Protein AF-A0A455T6A4-F1 (afdb_monomer_lite)

Secondary structure (DSSP, 8-state):
-HHHHHHHHHHHHHHHHHHHHHHHHHHHHHHHHHT-PPPPP--EEEEETT-TTSS-EEEEEEEETT--TT-TTS--EEEEETTTTEEEEEEEEEEEEETTTTEEEEEEEEEETTTEEEEEEEEEEETT-EEEEEEE-TTS-EEEESS-SEEEEEEETTTTEEEEEEEPGGG--EEEPPSS--

Structure (mmCIF, N/CA/C/O backbone):
data_AF-A0A455T6A4-F1
#
_entry.id   AF-A0A455T6A4-F1
#
loop_
_atom_site.group_PDB
_atom_site.id
_atom_site.type_symbol
_atom_site.label_atom_id
_atom_site.label_alt_id
_atom_site.label_comp_id
_atom_site.label_asym_id
_atom_site.label_entity_id
_atom_site.label_seq_id
_atom_site.pdbx_PDB_ins_code
_atom_site.Cartn_x
_atom_site.Cartn_y
_atom_site.Cartn_z
_atom_site.occupancy
_atom_site.B_iso_or_equiv
_atom_site.auth_seq_id
_atom_site.auth_comp_id
_atom_site.auth_asym_id
_atom_site.auth_atom_id
_atom_site.pdbx_PDB_model_num
ATOM 1 N N . MET A 1 1 ? -31.412 38.535 70.087 1.00 57.44 1 MET A N 1
ATOM 2 C CA . MET A 1 1 ? -32.073 37.552 69.188 1.00 57.44 1 MET A CA 1
ATOM 3 C C . MET A 1 1 ? -31.851 37.819 67.693 1.00 57.44 1 MET A C 1
ATOM 5 O O . MET A 1 1 ? -31.627 36.850 66.983 1.00 57.44 1 MET A O 1
ATOM 9 N N . LYS A 1 2 ? -31.817 39.074 67.201 1.00 57.81 2 LYS A N 1
ATOM 10 C CA . LYS A 1 2 ? -31.568 39.387 65.770 1.00 57.81 2 LYS A CA 1
ATOM 11 C C . LYS A 1 2 ? -30.263 38.794 65.204 1.00 57.81 2 LYS A C 1
ATOM 13 O O . LYS A 1 2 ? -30.294 38.171 64.155 1.00 57.81 2 LYS A O 1
ATOM 18 N N . GLN A 1 3 ? -29.141 38.893 65.917 1.00 58.84 3 GLN A N 1
ATOM 19 C CA . GLN A 1 3 ? -27.817 38.475 65.418 1.00 58.84 3 GLN A CA 1
ATOM 20 C C . GLN A 1 3 ? -27.704 36.978 65.053 1.00 58.84 3 GLN A C 1
ATOM 22 O O . GLN A 1 3 ? -27.037 36.635 64.084 1.00 58.84 3 GLN A O 1
ATOM 27 N N . ARG A 1 4 ? -28.398 36.087 65.781 1.00 62.62 4 ARG A N 1
ATOM 28 C CA . ARG A 1 4 ? -28.410 34.637 65.496 1.00 62.62 4 ARG A CA 1
ATOM 29 C C . ARG A 1 4 ? -29.221 34.288 64.243 1.00 62.62 4 ARG A C 1
ATOM 31 O O . ARG A 1 4 ? -28.875 33.343 63.546 1.00 62.62 4 ARG A O 1
ATOM 38 N N . LEU A 1 5 ? -30.257 35.075 63.943 1.00 65.88 5 LEU A N 1
ATOM 39 C CA . LEU A 1 5 ? -31.076 34.905 62.740 1.00 65.88 5 LEU A CA 1
ATOM 40 C C . LEU A 1 5 ? -30.300 35.306 61.475 1.00 65.88 5 LEU A C 1
ATOM 42 O O . LEU A 1 5 ? -30.357 34.612 60.468 1.00 65.88 5 LEU A O 1
ATOM 46 N N . TRP A 1 6 ? -29.526 36.394 61.558 1.00 69.38 6 TRP A N 1
ATOM 47 C CA . TRP A 1 6 ? -28.662 36.860 60.469 1.00 69.38 6 TRP A CA 1
ATOM 48 C C . TRP A 1 6 ? -27.519 35.886 60.176 1.00 69.38 6 TRP A C 1
ATOM 50 O O . TRP A 1 6 ? -27.218 35.638 59.012 1.00 69.38 6 TRP A O 1
ATOM 60 N N . LEU A 1 7 ? -26.927 35.286 61.215 1.00 73.12 7 LEU A N 1
ATOM 61 C CA . LEU A 1 7 ? -25.880 34.277 61.043 1.00 73.12 7 LEU A CA 1
ATOM 62 C C . LEU A 1 7 ? -26.409 33.013 60.344 1.00 73.12 7 LEU A C 1
ATOM 64 O O . LEU A 1 7 ? -25.738 32.493 59.461 1.00 73.12 7 LEU A O 1
ATOM 68 N N . GLY A 1 8 ? -27.616 32.555 60.701 1.00 71.88 8 GLY A N 1
ATOM 69 C CA . GLY A 1 8 ? -28.266 31.403 60.061 1.00 71.88 8 GLY A CA 1
ATOM 70 C C . GLY A 1 8 ? -28.676 31.657 58.606 1.00 71.88 8 GLY A C 1
ATOM 71 O O . GLY A 1 8 ? -28.563 30.773 57.761 1.00 71.88 8 GLY A O 1
ATOM 72 N N . LEU A 1 9 ? -29.105 32.884 58.293 1.00 76.75 9 LEU A N 1
ATOM 73 C CA . LEU A 1 9 ? -29.382 33.310 56.918 1.00 76.75 9 LEU A CA 1
ATOM 74 C C . LEU A 1 9 ? -28.105 33.353 56.073 1.00 76.75 9 LEU A C 1
ATOM 76 O O . LEU A 1 9 ? -28.107 32.858 54.951 1.00 76.75 9 LEU A O 1
ATOM 80 N N . LEU A 1 10 ? -27.007 33.882 56.621 1.00 79.12 10 LEU A N 1
ATOM 81 C CA . LEU A 1 10 ? 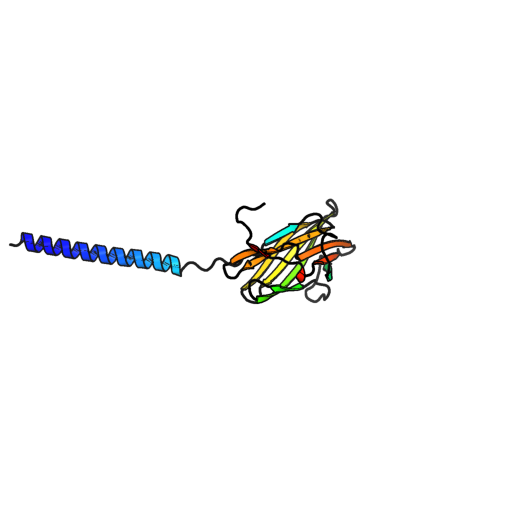-25.711 33.933 55.939 1.00 79.12 10 LEU A CA 1
ATOM 82 C C . LEU A 1 10 ? -25.142 32.536 55.666 1.00 79.12 10 LEU A C 1
ATOM 84 O O . LEU A 1 10 ? -24.662 32.289 54.563 1.00 79.12 10 LEU A O 1
ATOM 88 N N . THR A 1 11 ? -25.224 31.608 56.624 1.00 76.19 11 THR A N 1
ATOM 89 C CA . THR A 1 11 ? -24.742 30.232 56.423 1.00 76.19 11 THR A CA 1
ATOM 90 C C . THR A 1 11 ? -25.604 29.453 55.433 1.00 76.19 11 THR A C 1
ATOM 92 O O . THR A 1 11 ? -25.057 28.746 54.587 1.00 76.19 11 THR A O 1
ATOM 95 N N . GLY A 1 12 ? -26.930 29.622 55.473 1.00 80.12 12 GLY A N 1
ATOM 96 C CA . GLY A 1 12 ? -27.838 29.036 54.483 1.00 80.12 12 GLY A CA 1
ATOM 97 C C . GLY A 1 12 ? -27.572 29.552 53.066 1.00 80.12 12 GLY A C 1
ATOM 98 O O . GLY A 1 12 ? -27.529 28.768 52.117 1.00 80.12 12 GLY A O 1
ATOM 99 N N . LEU A 1 13 ? -27.312 30.856 52.925 1.00 83.69 13 LEU A N 1
ATOM 100 C CA . LEU A 1 13 ? -26.982 31.467 51.637 1.00 83.69 13 LEU A CA 1
ATOM 101 C C . LEU A 1 13 ? -25.633 30.963 51.104 1.00 83.69 13 LEU A C 1
ATOM 103 O O . LEU A 1 13 ? -25.519 30.647 49.923 1.00 83.69 13 LEU A O 1
ATOM 107 N N . LEU A 1 14 ? -24.631 30.818 51.977 1.00 83.81 14 LEU A N 1
ATOM 108 C CA . LEU A 1 14 ? -23.315 30.297 51.604 1.00 83.81 14 LEU A CA 1
ATOM 109 C C . LEU A 1 14 ? -23.395 28.843 51.111 1.00 83.81 14 LEU A C 1
ATOM 111 O O . LEU A 1 14 ? -22.789 28.498 50.099 1.00 83.81 14 LEU A O 1
ATOM 115 N N . ALA A 1 15 ? -24.178 28.002 51.795 1.00 81.38 15 ALA A N 1
ATOM 116 C CA . ALA A 1 15 ? -24.396 26.613 51.398 1.00 81.38 15 ALA A CA 1
ATOM 117 C C . ALA A 1 15 ? -25.110 26.509 50.040 1.00 81.38 15 ALA A C 1
ATOM 119 O O . ALA A 1 15 ? -24.717 25.702 49.196 1.00 81.38 15 ALA A O 1
ATOM 120 N N . ALA A 1 16 ? -26.110 27.363 49.797 1.00 82.31 16 ALA A N 1
ATOM 121 C CA . ALA A 1 16 ? -26.799 27.430 48.512 1.00 82.31 16 ALA A CA 1
ATOM 122 C C . ALA A 1 16 ? -25.856 27.867 47.377 1.00 82.31 16 ALA A C 1
ATOM 124 O O . ALA A 1 16 ? -25.856 27.256 46.310 1.00 82.31 16 ALA A O 1
ATOM 125 N N . VAL A 1 17 ? -25.003 28.870 47.615 1.00 85.25 17 VAL A N 1
ATOM 126 C CA . VAL A 1 17 ? -24.004 29.327 46.633 1.00 85.25 17 VAL A CA 1
ATOM 127 C C . VAL A 1 17 ? -22.999 28.219 46.312 1.00 85.25 17 VAL A C 1
ATOM 129 O O . VAL A 1 17 ? -22.733 27.963 45.140 1.00 85.25 17 VAL A O 1
ATOM 132 N N . LEU A 1 18 ? -22.482 27.514 47.322 1.00 84.88 18 LEU A N 1
ATOM 133 C CA . LEU A 1 18 ? -21.539 26.409 47.118 1.00 84.88 18 LEU A CA 1
ATOM 134 C C . LEU A 1 18 ? -22.159 25.251 46.322 1.00 84.88 18 LEU A C 1
ATOM 136 O O . LEU A 1 18 ? -21.498 24.697 45.445 1.00 84.88 18 LEU A O 1
ATOM 140 N N . LEU A 1 19 ? -23.431 24.924 46.570 1.00 85.31 19 LEU A N 1
ATOM 141 C CA . LEU A 1 19 ? -24.165 23.916 45.798 1.00 85.31 19 LEU A CA 1
ATOM 142 C C . LEU A 1 19 ? -24.341 24.326 44.332 1.00 85.31 19 LEU A C 1
ATOM 144 O O . LEU A 1 19 ? -24.114 23.512 43.438 1.00 85.31 19 LEU A O 1
ATOM 148 N N . VAL A 1 20 ? -24.700 25.587 44.076 1.00 84.06 20 VAL A N 1
ATOM 149 C CA . VAL A 1 20 ? -24.860 26.108 42.709 1.00 84.06 20 VAL A CA 1
ATOM 150 C C . VAL A 1 20 ? -23.528 26.102 41.964 1.00 84.06 20 VAL A C 1
ATOM 152 O O . VAL A 1 20 ? -23.476 25.658 40.819 1.00 84.06 20 VAL A O 1
ATOM 155 N N . VAL A 1 21 ? -22.440 26.528 42.611 1.00 82.94 21 VAL A N 1
ATOM 156 C CA . VAL A 1 21 ? -21.093 26.497 42.022 1.00 82.94 21 VAL A CA 1
ATOM 157 C C . VAL A 1 21 ? -20.656 25.057 41.748 1.00 82.94 21 VAL A C 1
ATOM 159 O O . VAL A 1 21 ? -20.176 24.771 40.653 1.00 82.94 21 VAL A O 1
ATOM 162 N N . GLY A 1 22 ? -20.883 24.131 42.684 1.00 76.69 22 GLY A N 1
ATOM 163 C CA . GLY A 1 22 ? -20.585 22.710 42.497 1.00 76.69 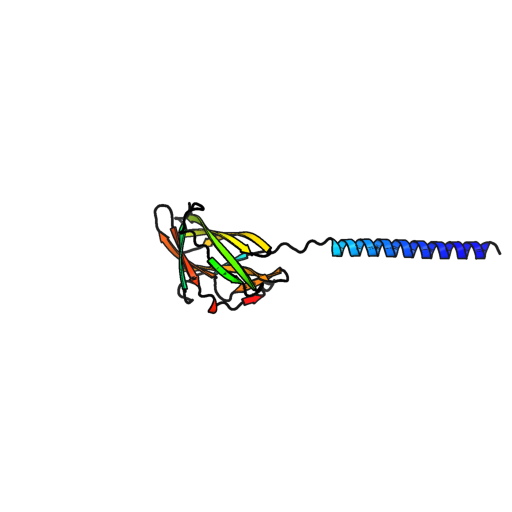22 GLY A CA 1
ATOM 164 C C . GLY A 1 22 ? -21.349 22.094 41.322 1.00 76.69 22 GLY A C 1
ATOM 165 O O . GLY A 1 22 ? -20.758 21.395 40.499 1.00 76.69 22 GLY A O 1
ATOM 166 N N . ALA A 1 23 ? -22.638 22.415 41.181 1.00 77.12 23 ALA A N 1
ATOM 167 C CA . ALA A 1 23 ? -23.456 21.965 40.058 1.00 77.12 23 ALA A CA 1
ATOM 168 C C . ALA A 1 23 ? -22.991 22.567 38.721 1.00 77.12 23 ALA A C 1
ATOM 170 O O . ALA A 1 23 ? -22.927 21.861 37.713 1.00 77.12 23 ALA A O 1
ATOM 171 N N . LEU A 1 24 ? -22.609 23.849 38.705 1.00 76.50 24 LEU A N 1
ATOM 172 C CA . LEU A 1 24 ? -22.086 24.514 37.510 1.00 76.50 24 LEU A CA 1
ATOM 173 C C . LEU A 1 24 ? -20.759 23.899 37.062 1.00 76.50 24 LEU A C 1
ATOM 175 O O . LEU A 1 24 ? -20.638 23.513 35.899 1.00 76.50 24 LEU A O 1
ATOM 179 N N . VAL A 1 25 ? -19.804 23.737 37.979 1.00 72.62 25 VAL A N 1
ATOM 180 C CA . VAL A 1 25 ? -18.498 23.123 37.693 1.00 72.62 25 VAL A CA 1
ATOM 181 C C . VAL A 1 25 ? -18.674 21.671 37.246 1.00 72.62 25 VAL A C 1
ATOM 183 O O . VAL A 1 25 ? -18.098 21.271 36.234 1.00 72.62 25 VAL A O 1
ATOM 186 N N . GLY A 1 26 ? -19.538 20.905 37.920 1.00 68.50 26 GLY A N 1
ATOM 187 C CA . GLY A 1 26 ? -19.873 19.535 37.526 1.00 68.50 26 GLY A CA 1
ATOM 188 C C . GLY A 1 26 ? -20.473 19.460 36.119 1.00 68.50 26 GLY A C 1
ATOM 189 O O . GLY A 1 26 ? -20.045 18.644 35.304 1.00 68.50 26 GLY A O 1
ATOM 190 N N . SER A 1 27 ? -21.402 20.361 35.782 1.00 66.81 27 SER A N 1
ATOM 191 C CA . SER A 1 27 ? -22.025 20.410 34.452 1.00 66.81 27 SER A CA 1
ATOM 192 C C . SER A 1 27 ? -21.041 20.802 33.341 1.00 66.81 27 SER A C 1
ATOM 194 O O . SER A 1 27 ? -21.114 20.266 32.233 1.00 66.81 27 SER A O 1
ATOM 196 N N . GLN A 1 28 ? -20.088 21.694 33.633 1.00 62.94 28 GLN A N 1
ATOM 197 C CA . GLN A 1 28 ? -19.047 22.102 32.689 1.00 62.94 28 GLN A CA 1
ATOM 198 C C . GLN A 1 28 ? -18.039 20.978 32.440 1.00 62.94 28 GLN A C 1
ATOM 200 O O . GLN A 1 28 ? -17.676 20.733 31.288 1.00 62.94 28 GLN A O 1
ATOM 205 N N . GLN A 1 29 ? -17.636 20.244 33.482 1.00 60.41 29 GLN A N 1
ATOM 206 C CA . GLN A 1 29 ? -16.772 19.074 33.315 1.00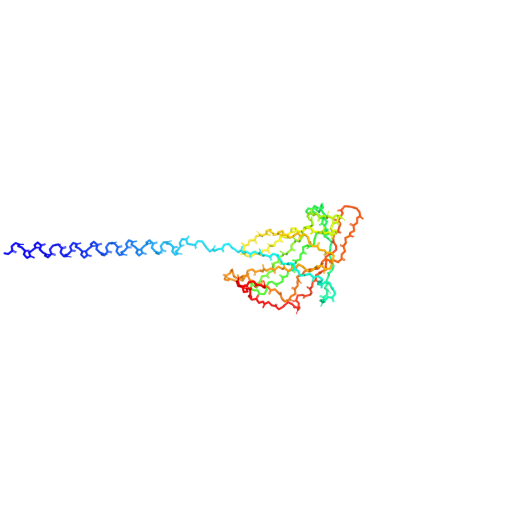 60.41 29 GLN A CA 1
ATOM 207 C C . GLN A 1 29 ? -17.473 17.956 32.541 1.00 60.41 29 GLN A C 1
ATOM 209 O O . GLN A 1 29 ? -16.880 17.380 31.630 1.00 60.41 29 GLN A O 1
ATOM 214 N N . LEU A 1 30 ? -18.757 17.710 32.813 1.00 59.31 30 LEU A N 1
ATOM 215 C CA . LEU A 1 30 ? -19.529 16.701 32.093 1.00 59.31 30 LEU A CA 1
ATOM 216 C C . LEU A 1 30 ? -19.699 17.063 30.607 1.00 59.31 30 LEU A C 1
ATOM 218 O O . LEU A 1 30 ? -19.525 16.210 29.741 1.00 59.31 30 LEU A O 1
ATOM 222 N N . ARG A 1 31 ? -19.942 18.342 30.283 1.00 58.19 31 ARG A N 1
ATOM 223 C CA . ARG A 1 31 ? -19.959 18.830 28.890 1.00 58.19 31 ARG A CA 1
ATOM 224 C C . ARG A 1 31 ? -18.599 18.720 28.202 1.00 58.19 31 ARG A C 1
ATOM 226 O O . ARG A 1 31 ? -18.563 18.445 27.009 1.00 58.19 31 ARG A O 1
ATOM 233 N N . SER A 1 32 ? -17.497 18.898 28.929 1.00 56.03 32 SER A N 1
ATOM 234 C CA . SER A 1 32 ? -16.141 18.729 28.388 1.00 56.03 32 SER A CA 1
ATOM 235 C C . SER A 1 32 ? -15.834 17.266 28.033 1.00 56.03 32 SER A C 1
ATOM 237 O O . SER A 1 32 ? -15.196 16.992 27.019 1.00 56.03 32 SER A O 1
ATOM 239 N N . VAL A 1 33 ? -16.351 16.313 28.816 1.00 57.69 33 VAL A N 1
ATOM 240 C CA . VAL A 1 33 ? -16.212 14.872 28.541 1.00 57.69 33 VAL A CA 1
ATOM 241 C C . VAL A 1 33 ? -17.139 14.425 27.406 1.00 57.69 33 VAL A C 1
ATOM 243 O O . VAL A 1 33 ? -16.697 13.720 26.506 1.00 57.69 33 VAL A O 1
ATOM 246 N N . ILE A 1 34 ? -18.396 14.878 27.401 1.00 58.28 34 ILE A N 1
ATOM 247 C CA . ILE A 1 34 ? -19.395 14.513 26.378 1.00 58.28 34 ILE A CA 1
ATOM 248 C C . ILE A 1 34 ? -19.121 15.223 25.035 1.00 58.28 34 ILE A C 1
ATOM 250 O O . ILE A 1 34 ? -19.457 14.706 23.974 1.00 58.28 34 ILE A O 1
ATOM 254 N N . GLY A 1 35 ? -18.487 16.399 25.058 1.00 49.84 35 GLY A N 1
ATOM 255 C CA . GLY A 1 35 ? -18.162 17.198 23.873 1.00 49.84 35 GLY A CA 1
ATOM 256 C C . GLY A 1 35 ? -16.862 16.811 23.161 1.00 49.84 35 GLY A C 1
ATOM 257 O O . GLY A 1 35 ? -16.568 17.361 22.096 1.00 49.84 35 GLY A O 1
ATOM 258 N N . ARG A 1 36 ? -16.072 15.876 23.704 1.00 56.66 36 ARG A N 1
ATOM 259 C CA . ARG A 1 36 ? -14.911 15.333 22.992 1.00 56.66 36 ARG A CA 1
ATOM 260 C C . ARG A 1 36 ? -15.409 14.415 21.884 1.00 56.66 36 ARG A C 1
ATOM 262 O O . ARG A 1 36 ? -15.717 13.251 22.120 1.00 56.66 36 ARG A O 1
ATOM 269 N N . LYS A 1 37 ? -15.470 14.948 20.658 1.00 57.59 37 LYS A N 1
ATOM 270 C CA . LYS A 1 37 ? -15.569 14.109 19.459 1.00 57.59 37 LYS A CA 1
ATOM 271 C C . LYS A 1 37 ? -14.489 13.024 19.555 1.00 57.59 37 LYS A C 1
ATOM 273 O O . LYS A 1 37 ? -13.345 13.375 19.869 1.00 57.59 37 LYS A O 1
ATOM 278 N N . PRO A 1 38 ? -14.825 11.746 19.308 1.00 58.91 38 PRO A N 1
ATOM 279 C CA . PRO A 1 38 ? -13.813 10.707 19.257 1.00 58.91 38 PRO A CA 1
ATOM 280 C C . PRO A 1 38 ? -12.730 11.139 18.258 1.00 58.91 38 PRO A C 1
ATOM 282 O O . PRO A 1 38 ? -13.066 11.718 17.216 1.00 58.91 38 PRO A O 1
ATOM 285 N N . PRO A 1 39 ? -11.439 10.950 18.588 1.00 65.38 39 PRO A N 1
ATOM 286 C CA . PRO A 1 39 ? -10.369 11.291 17.668 1.00 65.38 39 PRO A CA 1
ATOM 287 C C . PRO A 1 39 ? -10.624 10.570 16.346 1.00 65.38 39 PRO A C 1
ATOM 289 O O . PRO A 1 39 ? -10.958 9.385 16.340 1.00 65.38 39 PRO A O 1
ATOM 292 N N . LEU A 1 40 ? -10.505 11.303 15.237 1.00 68.50 40 LEU A N 1
ATOM 293 C CA . LEU A 1 40 ? -10.657 10.733 13.902 1.00 68.50 40 LEU A CA 1
ATOM 294 C C . LEU A 1 40 ? -9.681 9.560 13.738 1.00 68.50 40 LEU A C 1
ATOM 296 O O . LEU A 1 40 ? -8.534 9.675 14.197 1.00 68.50 40 LEU A O 1
ATOM 300 N N . PRO A 1 41 ? -10.108 8.453 13.106 1.00 73.12 41 PRO A N 1
ATOM 301 C CA . PRO A 1 41 ? -9.211 7.354 12.828 1.00 73.12 41 PRO A CA 1
ATOM 302 C C . PRO A 1 41 ? -8.013 7.837 12.023 1.00 73.12 41 PRO A C 1
ATOM 304 O O . PRO A 1 41 ? -8.149 8.715 11.172 1.00 73.12 41 PRO A O 1
ATOM 307 N N . ARG A 1 42 ? -6.824 7.326 12.334 1.00 79.69 42 ARG A N 1
ATOM 308 C CA . ARG A 1 42 ? -5.609 7.652 11.581 1.00 79.69 42 ARG A CA 1
ATOM 309 C C . ARG A 1 42 ? -5.104 6.403 10.889 1.00 79.69 42 ARG A C 1
ATOM 311 O O . ARG A 1 42 ? -5.188 5.312 11.438 1.00 79.69 42 ARG A O 1
ATOM 318 N N . VAL A 1 43 ? -4.563 6.593 9.695 1.00 86.12 43 VAL A N 1
ATOM 319 C CA . VAL A 1 43 ? -3.823 5.579 8.946 1.00 86.12 43 VAL A CA 1
ATOM 320 C C . VAL A 1 43 ? -2.419 6.123 8.727 1.00 86.12 43 VAL A C 1
ATOM 322 O O . VAL A 1 43 ? -2.244 7.327 8.534 1.00 86.12 43 VAL A O 1
ATOM 325 N N . GLN A 1 44 ? -1.411 5.258 8.787 1.00 89.69 44 GLN A N 1
ATOM 326 C CA . GLN A 1 44 ? -0.026 5.642 8.524 1.00 89.69 44 GLN A CA 1
ATOM 327 C C . GLN A 1 44 ? 0.629 4.645 7.573 1.00 89.69 44 GLN A C 1
ATOM 329 O O . GLN A 1 44 ? 0.520 3.437 7.770 1.00 89.69 44 GLN A O 1
ATOM 334 N N . LEU A 1 45 ? 1.356 5.161 6.583 1.00 90.19 45 LEU A N 1
ATOM 335 C CA . LEU A 1 45 ? 2.229 4.358 5.732 1.00 90.19 45 LEU A CA 1
ATOM 336 C C . LEU A 1 45 ? 3.620 4.251 6.352 1.00 90.19 45 LEU A C 1
ATOM 338 O O . LEU A 1 45 ? 4.146 5.219 6.904 1.00 90.19 45 LEU A O 1
ATOM 342 N N . VAL A 1 46 ? 4.219 3.073 6.244 1.00 91.12 46 VAL A N 1
ATOM 343 C CA . VAL A 1 46 ? 5.554 2.768 6.753 1.00 91.12 46 VAL A CA 1
ATOM 344 C C . VAL A 1 46 ? 6.352 2.100 5.650 1.00 91.12 46 VAL A C 1
ATOM 346 O O . VAL A 1 46 ? 5.874 1.175 5.006 1.00 91.12 46 VAL A O 1
ATOM 349 N N . ARG A 1 47 ? 7.586 2.549 5.446 1.00 91.19 47 ARG A N 1
ATOM 350 C CA . ARG A 1 47 ? 8.527 1.905 4.532 1.00 91.19 47 ARG A CA 1
ATOM 351 C C . ARG A 1 47 ? 9.285 0.802 5.266 1.00 91.19 47 ARG A C 1
ATOM 353 O O . ARG A 1 47 ? 9.791 1.026 6.363 1.00 91.19 47 ARG A O 1
ATOM 360 N N . SER A 1 48 ? 9.432 -0.350 4.628 1.00 91.06 48 SER A N 1
ATOM 361 C CA . SER A 1 48 ? 10.287 -1.451 5.070 1.00 91.06 48 SER A CA 1
ATOM 362 C C . SER A 1 48 ? 11.356 -1.699 4.004 1.00 91.06 48 SER A C 1
ATOM 364 O O . SER A 1 48 ? 11.067 -2.358 3.001 1.00 91.06 48 SER A O 1
ATOM 366 N N . PRO A 1 49 ? 12.582 -1.176 4.184 1.00 89.44 49 PRO A N 1
ATOM 367 C CA . PRO A 1 49 ? 13.612 -1.265 3.159 1.00 89.44 49 PRO A CA 1
ATOM 368 C C . PRO A 1 49 ? 13.993 -2.703 2.796 1.00 89.44 49 PRO A C 1
ATOM 370 O O . PRO A 1 49 ? 14.054 -3.574 3.674 1.00 89.44 49 PRO A O 1
ATOM 373 N N . ASN A 1 50 ? 14.307 -2.938 1.519 1.00 86.69 50 ASN A N 1
ATOM 374 C CA . ASN A 1 50 ? 14.808 -4.225 1.015 1.00 86.69 50 ASN A CA 1
ATOM 375 C C . ASN A 1 50 ? 13.924 -5.414 1.428 1.00 86.69 50 ASN A C 1
ATOM 377 O O . ASN A 1 50 ? 14.421 -6.406 1.961 1.00 86.69 50 ASN A O 1
ATOM 381 N N . SER A 1 51 ? 12.605 -5.282 1.319 1.00 84.94 51 SER A N 1
ATOM 382 C CA . SER A 1 51 ? 11.657 -6.318 1.748 1.00 84.94 51 SER A CA 1
ATOM 383 C C . SER A 1 51 ? 11.301 -7.324 0.661 1.00 84.94 51 SER A C 1
ATOM 385 O O . SER A 1 51 ? 10.744 -8.374 0.984 1.00 84.94 51 SER A O 1
ATOM 387 N N . ALA A 1 52 ? 11.629 -7.046 -0.600 1.00 77.00 52 ALA A N 1
ATOM 388 C CA . ALA A 1 52 ? 11.416 -8.011 -1.665 1.00 77.00 52 ALA A CA 1
ATOM 389 C C . ALA A 1 52 ? 12.152 -9.314 -1.389 1.00 77.00 52 ALA A C 1
ATOM 391 O O . ALA A 1 52 ? 13.227 -9.340 -0.785 1.00 77.00 52 ALA A O 1
ATOM 392 N N . TYR A 1 53 ? 11.513 -10.402 -1.808 1.00 78.12 53 TYR A N 1
ATOM 393 C CA . TYR A 1 53 ? 11.987 -11.774 -1.641 1.00 78.12 53 TYR A CA 1
ATOM 394 C C . TYR A 1 53 ? 12.095 -12.266 -0.185 1.00 78.12 53 TYR A C 1
ATOM 396 O O . TYR A 1 53 ? 12.363 -13.446 0.027 1.00 78.12 53 TYR A O 1
ATOM 404 N N . LYS A 1 54 ? 11.841 -11.424 0.833 1.00 85.50 54 LYS A N 1
ATOM 405 C CA . LYS A 1 54 ? 11.793 -11.858 2.245 1.00 85.50 54 LYS A CA 1
ATOM 406 C C . LYS A 1 54 ? 10.507 -12.606 2.603 1.00 85.50 54 LYS A C 1
ATOM 408 O O . LYS A 1 54 ? 10.487 -13.337 3.591 1.00 85.50 54 LYS A O 1
ATOM 413 N N . TYR A 1 55 ? 9.435 -12.393 1.842 1.00 85.31 55 TYR A N 1
ATOM 414 C CA . TYR A 1 55 ? 8.084 -12.857 2.163 1.00 85.31 55 TYR A CA 1
ATOM 415 C C . TYR A 1 55 ? 7.467 -13.635 1.004 1.00 85.31 55 TYR A C 1
ATOM 417 O O . TYR A 1 55 ? 7.899 -13.502 -0.141 1.00 85.31 55 TYR A O 1
ATOM 425 N N . HIS A 1 56 ? 6.448 -14.443 1.305 1.00 86.81 56 HIS A N 1
ATOM 426 C CA . HIS A 1 56 ? 5.693 -15.122 0.260 1.00 86.81 56 HIS A CA 1
ATOM 427 C C . HIS A 1 56 ? 4.728 -14.125 -0.378 1.00 86.81 56 HIS A C 1
ATOM 429 O O . HIS A 1 56 ? 3.947 -13.458 0.308 1.00 86.81 56 HIS A O 1
ATOM 435 N N . LEU A 1 57 ? 4.814 -14.031 -1.699 1.00 85.38 57 LEU A N 1
ATOM 436 C CA . LEU A 1 57 ? 4.014 -13.135 -2.518 1.00 85.38 57 LEU A CA 1
ATOM 437 C C . LEU A 1 57 ? 2.830 -13.921 -3.083 1.00 85.38 57 LEU A C 1
ATOM 439 O O . LEU A 1 57 ? 2.968 -15.091 -3.441 1.00 85.38 57 LEU A O 1
ATOM 443 N N . CYS A 1 58 ? 1.658 -13.297 -3.093 1.00 84.81 58 CYS A N 1
ATOM 444 C CA . CYS A 1 58 ? 0.393 -13.942 -3.439 1.00 84.81 58 CYS A CA 1
ATOM 445 C C . CYS A 1 58 ? -0.181 -13.462 -4.776 1.00 84.81 58 CYS A C 1
ATOM 447 O O . CYS A 1 58 ? -0.912 -14.211 -5.422 1.00 84.81 58 CYS A O 1
ATOM 449 N N . ALA A 1 59 ? 0.110 -12.223 -5.173 1.00 83.12 59 ALA A N 1
ATOM 450 C CA . ALA A 1 59 ? -0.381 -11.625 -6.409 1.00 83.12 59 ALA A CA 1
ATOM 451 C C . ALA A 1 59 ? 0.518 -10.462 -6.837 1.00 83.12 59 ALA A C 1
ATOM 453 O O . ALA A 1 59 ? 1.122 -9.820 -5.979 1.00 83.12 59 ALA A O 1
ATOM 454 N N . GLU A 1 60 ? 0.538 -10.177 -8.134 1.00 81.62 60 GLU A N 1
ATOM 455 C CA . GLU A 1 60 ? 1.218 -9.028 -8.740 1.00 81.62 60 GLU A CA 1
ATOM 456 C C . GLU A 1 60 ? 0.163 -8.059 -9.299 1.00 81.62 60 GLU A C 1
ATOM 458 O O . GLU A 1 60 ? -0.900 -8.487 -9.765 1.00 81.62 60 GLU A O 1
ATOM 463 N N . ALA A 1 61 ? 0.435 -6.756 -9.253 1.00 79.38 61 ALA A N 1
ATOM 464 C CA . ALA A 1 61 ? -0.461 -5.711 -9.736 1.00 79.38 61 ALA A CA 1
ATOM 465 C C . ALA A 1 61 ? 0.326 -4.486 -10.251 1.00 79.38 61 ALA A C 1
ATOM 467 O O . ALA A 1 61 ? 1.459 -4.250 -9.843 1.00 79.38 61 ALA A O 1
ATOM 468 N N . TYR A 1 62 ? -0.264 -3.677 -11.138 1.00 83.56 62 TYR A N 1
ATOM 469 C CA . TYR A 1 62 ? 0.438 -2.589 -11.837 1.00 83.56 62 TYR A CA 1
ATOM 470 C C . TYR A 1 62 ? -0.107 -1.194 -11.493 1.00 83.56 62 TYR A C 1
ATOM 472 O O . TYR A 1 62 ? -1.248 -0.876 -11.793 1.00 83.56 62 TYR A O 1
ATOM 480 N N . ALA A 1 63 ? 0.701 -0.301 -10.925 1.00 82.69 63 ALA A N 1
ATOM 481 C CA . ALA A 1 63 ? 0.294 1.077 -10.640 1.00 82.69 63 ALA A CA 1
ATOM 482 C C . ALA A 1 63 ? 0.856 2.057 -11.680 1.00 82.69 63 ALA A C 1
ATOM 484 O O . ALA A 1 63 ? 2.057 2.075 -11.927 1.00 82.69 63 ALA A O 1
ATOM 485 N N . TYR A 1 64 ? 0.004 2.911 -12.251 1.00 82.69 64 TYR A N 1
ATOM 486 C CA . TYR A 1 64 ? 0.376 3.852 -13.316 1.00 82.69 64 TYR A CA 1
ATOM 487 C C . TYR A 1 64 ? 0.351 5.290 -12.815 1.00 82.69 64 TYR A C 1
ATOM 489 O O . TYR A 1 64 ? -0.544 5.667 -12.055 1.00 82.69 64 TYR A O 1
ATOM 497 N N . LEU A 1 65 ? 1.281 6.105 -13.313 1.00 79.50 65 LEU A N 1
ATOM 498 C CA . LEU A 1 65 ? 1.400 7.522 -12.964 1.00 79.50 65 LEU A CA 1
ATOM 499 C C . LEU A 1 65 ? 0.150 8.344 -13.331 1.00 79.50 65 LEU A C 1
ATOM 501 O O . LEU A 1 65 ? -0.223 9.290 -12.642 1.00 79.50 65 LEU A O 1
ATOM 505 N N . HIS A 1 66 ? -0.518 7.964 -14.422 1.00 74.25 66 HIS A N 1
ATOM 506 C CA . HIS A 1 66 ? -1.701 8.643 -14.957 1.00 74.25 66 HIS A CA 1
ATOM 507 C C . HIS A 1 66 ? -2.917 7.712 -15.033 1.00 74.25 66 HIS A C 1
ATOM 509 O O . HIS A 1 66 ? -3.696 7.772 -15.983 1.00 74.25 66 HIS A O 1
ATOM 515 N N . ALA A 1 67 ? -3.070 6.817 -14.051 1.00 69.38 67 ALA A N 1
ATOM 516 C CA . ALA A 1 67 ? -4.219 5.918 -13.996 1.00 69.38 67 ALA A CA 1
ATOM 517 C C . ALA A 1 67 ? -5.540 6.709 -13.961 1.00 69.38 67 ALA A C 1
ATOM 519 O O . ALA A 1 67 ? -5.762 7.532 -13.070 1.00 69.38 67 ALA A O 1
ATOM 520 N N . THR A 1 68 ? -6.436 6.434 -14.908 1.00 64.12 68 THR A N 1
ATOM 521 C CA . THR A 1 68 ? -7.806 6.953 -14.899 1.00 64.12 68 THR A CA 1
ATOM 522 C C . THR A 1 68 ? -8.714 6.045 -14.052 1.00 64.12 68 THR A C 1
ATOM 524 O O . THR A 1 68 ? -8.409 4.862 -13.882 1.00 64.12 68 THR A O 1
ATOM 527 N N . PRO A 1 69 ? -9.817 6.554 -13.469 1.00 60.22 69 PRO A N 1
ATOM 528 C CA . PRO A 1 69 ? -10.703 5.755 -12.609 1.00 60.22 69 PRO A CA 1
ATOM 529 C C . PRO A 1 69 ? -11.312 4.509 -13.271 1.00 60.22 69 PRO A C 1
ATOM 531 O O . PRO A 1 69 ? -11.695 3.578 -12.573 1.00 60.22 69 PRO A O 1
ATOM 534 N N . ASP A 1 70 ? -11.412 4.505 -14.597 1.00 63.16 70 ASP A N 1
ATOM 535 C CA . ASP A 1 70 ? -11.929 3.435 -15.454 1.00 63.16 70 ASP A CA 1
ATOM 536 C C . ASP A 1 70 ? -10.856 2.423 -15.894 1.00 63.16 70 ASP A C 1
ATOM 538 O O . ASP A 1 70 ? -11.169 1.459 -16.592 1.00 63.16 70 ASP A O 1
ATOM 542 N N . ASN A 1 71 ? -9.598 2.608 -15.483 1.00 64.25 71 ASN A N 1
ATOM 543 C CA . ASN A 1 71 ? -8.515 1.698 -15.822 1.00 64.25 71 ASN A CA 1
ATOM 544 C C . ASN A 1 71 ? -8.515 0.470 -14.878 1.00 64.25 71 ASN A C 1
ATOM 546 O O . ASN A 1 71 ? -8.199 0.621 -13.693 1.00 64.25 71 ASN A O 1
ATOM 550 N N . PRO A 1 72 ? -8.804 -0.750 -15.381 1.00 52.84 72 PRO A N 1
ATOM 551 C CA . PRO A 1 72 ? -8.903 -1.964 -14.564 1.00 52.84 72 PRO A CA 1
ATOM 552 C C . PRO A 1 72 ? -7.562 -2.425 -13.986 1.00 52.84 72 PRO A C 1
ATOM 554 O O . PRO A 1 72 ? -7.541 -3.324 -13.154 1.00 52.84 72 PRO A O 1
ATOM 557 N N . TYR A 1 73 ? -6.444 -1.837 -14.419 1.00 61.53 73 TYR A N 1
ATOM 558 C CA . TYR A 1 73 ? -5.128 -2.174 -13.887 1.00 61.53 73 TYR A CA 1
ATOM 559 C C . TYR A 1 73 ? -4.790 -1.413 -12.601 1.00 61.53 73 TYR A C 1
ATOM 561 O O . TYR A 1 73 ? -3.759 -1.685 -12.005 1.00 61.53 73 TYR A O 1
ATOM 569 N N . LYS A 1 74 ? -5.646 -0.500 -12.123 1.00 64.62 74 LYS A N 1
ATOM 570 C CA . LYS A 1 74 ? -5.501 0.115 -10.797 1.00 64.62 74 LYS A CA 1
ATOM 571 C C . LYS A 1 74 ? -5.552 -0.973 -9.714 1.00 64.62 74 LYS A C 1
ATOM 573 O O . LYS A 1 74 ? -6.480 -1.766 -9.677 1.00 64.62 74 LYS A O 1
ATOM 578 N N . THR A 1 75 ? -4.557 -1.010 -8.836 1.00 71.25 75 THR A N 1
ATOM 579 C CA . THR A 1 75 ? -4.300 -2.150 -7.943 1.00 71.25 75 THR A CA 1
ATOM 580 C C . THR A 1 75 ? -5.113 -2.072 -6.646 1.00 71.25 75 THR A C 1
ATOM 582 O O . THR A 1 75 ? -4.546 -2.007 -5.550 1.00 71.25 75 THR A O 1
ATOM 585 N N . ASP A 1 76 ? -6.440 -1.985 -6.734 1.00 79.50 76 ASP A N 1
ATOM 586 C CA . ASP A 1 76 ? -7.253 -2.062 -5.528 1.00 79.50 76 ASP A CA 1
ATOM 587 C C . ASP A 1 76 ? -7.110 -3.445 -4.885 1.00 79.50 76 ASP A C 1
ATOM 589 O O . ASP A 1 76 ? -7.223 -4.496 -5.509 1.00 79.50 76 ASP A O 1
ATOM 593 N N . PHE A 1 77 ? -6.807 -3.437 -3.599 1.00 77.25 77 PHE A N 1
ATOM 594 C CA . PHE A 1 77 ? -6.565 -4.631 -2.829 1.00 77.25 77 PHE A CA 1
ATOM 595 C C . PHE A 1 77 ? -7.533 -4.664 -1.655 1.00 77.25 77 PHE A C 1
ATOM 597 O O . PHE A 1 77 ? -7.484 -3.808 -0.771 1.00 77.25 77 PHE A O 1
ATOM 604 N N . THR A 1 78 ? -8.422 -5.654 -1.651 1.00 83.50 78 THR A N 1
ATOM 605 C CA . THR A 1 78 ? -9.381 -5.856 -0.564 1.00 83.50 78 THR A CA 1
ATOM 606 C C . THR A 1 78 ? -8.915 -6.988 0.339 1.00 83.50 78 THR A C 1
ATOM 608 O O . THR A 1 78 ? -8.615 -8.084 -0.131 1.00 83.50 78 THR A O 1
ATOM 611 N N . PHE A 1 79 ? -8.896 -6.731 1.642 1.00 80.69 79 PHE A N 1
ATOM 612 C CA . PHE A 1 79 ? -8.552 -7.716 2.658 1.00 80.69 79 PHE A CA 1
ATOM 613 C C . PHE A 1 79 ? -9.520 -7.687 3.817 1.00 80.69 79 PHE A C 1
ATOM 615 O O . PHE A 1 79 ? -10.163 -6.682 4.130 1.00 80.69 79 PHE A O 1
ATOM 622 N N . HIS A 1 80 ? -9.530 -8.817 4.509 1.00 85.31 80 HIS A N 1
ATOM 623 C CA . HIS A 1 80 ? -10.178 -8.918 5.788 1.00 85.31 80 HIS A CA 1
ATOM 624 C C . HIS A 1 80 ? -9.349 -8.195 6.852 1.00 85.31 80 HIS A C 1
ATOM 626 O O . HIS A 1 80 ? -8.253 -8.645 7.191 1.00 85.31 80 HIS A O 1
ATOM 632 N N . ASP A 1 81 ? -9.869 -7.085 7.371 1.00 82.31 81 ASP A N 1
ATOM 633 C CA . ASP A 1 81 ? -9.300 -6.388 8.517 1.00 82.31 81 ASP A CA 1
ATOM 634 C C . ASP A 1 81 ? -9.566 -7.189 9.804 1.00 82.31 81 ASP A C 1
ATOM 636 O O . ASP A 1 81 ? -10.721 -7.265 10.248 1.00 82.31 81 ASP A O 1
ATOM 640 N N . PRO A 1 82 ? -8.520 -7.744 10.444 1.00 78.12 82 PRO A N 1
ATOM 641 C CA . PRO A 1 82 ? -8.683 -8.553 11.644 1.00 78.12 82 PRO A CA 1
ATOM 642 C C . PRO A 1 82 ? -9.081 -7.746 12.889 1.00 78.12 82 PRO A C 1
ATOM 644 O O . PRO A 1 82 ? -9.532 -8.347 13.860 1.00 78.12 82 PRO A O 1
ATOM 647 N N . PHE A 1 83 ? -8.938 -6.415 12.904 1.00 82.19 83 PHE A N 1
ATOM 648 C CA . PHE A 1 83 ? -9.250 -5.609 14.096 1.00 82.19 83 PHE A CA 1
ATOM 649 C C . PHE A 1 83 ? -10.705 -5.184 14.159 1.00 82.19 83 PHE A C 1
ATOM 651 O O . PHE A 1 83 ? -11.308 -5.135 15.231 1.00 82.19 83 PHE A O 1
ATOM 658 N N . ARG A 1 84 ? -11.266 -4.828 13.003 1.00 82.88 84 ARG A N 1
ATOM 659 C CA . ARG A 1 84 ? -12.649 -4.355 12.899 1.00 82.88 84 ARG A CA 1
ATOM 660 C C . ARG A 1 84 ? -13.581 -5.410 12.314 1.00 82.88 84 ARG A C 1
ATOM 662 O O . ARG A 1 84 ? -14.780 -5.159 12.251 1.00 82.88 84 ARG A O 1
ATOM 669 N N . ASN A 1 85 ? -13.059 -6.589 11.950 1.00 83.31 85 ASN A N 1
ATOM 670 C CA . ASN A 1 85 ? -13.816 -7.669 11.314 1.00 83.31 85 ASN A CA 1
ATOM 671 C C . ASN A 1 85 ? -14.576 -7.145 10.078 1.00 83.31 85 ASN A C 1
ATOM 673 O O . ASN A 1 85 ? -15.779 -7.353 9.914 1.00 83.31 85 ASN A O 1
ATOM 677 N N . ALA A 1 86 ? -13.866 -6.386 9.242 1.00 85.62 86 ALA A N 1
ATOM 678 C CA . ALA A 1 86 ? -14.406 -5.687 8.080 1.00 85.62 86 ALA A CA 1
ATOM 679 C C . ALA A 1 86 ? -13.651 -6.090 6.806 1.00 85.62 86 ALA A C 1
ATOM 681 O O . ALA A 1 86 ? -12.599 -6.717 6.866 1.00 85.62 86 ALA A O 1
ATOM 682 N N . GLN A 1 87 ? -14.211 -5.765 5.642 1.00 88.19 87 GLN A N 1
ATOM 683 C CA . GLN A 1 87 ? -13.507 -5.875 4.364 1.00 88.19 87 GLN A CA 1
ATOM 684 C C . GLN A 1 87 ? -13.067 -4.475 3.967 1.00 88.19 87 GLN A C 1
ATOM 686 O O . GLN A 1 87 ? -13.908 -3.675 3.547 1.00 88.19 87 GLN A O 1
ATOM 691 N N . ASP A 1 88 ? -11.786 -4.192 4.156 1.00 86.12 88 ASP A N 1
ATOM 692 C CA . ASP A 1 88 ? -11.194 -2.898 3.850 1.00 86.12 88 ASP A CA 1
ATOM 693 C C . ASP A 1 88 ? -10.434 -2.972 2.534 1.00 86.12 88 ASP A C 1
ATOM 695 O O . ASP A 1 88 ? -9.923 -4.025 2.148 1.00 86.12 88 ASP A O 1
ATOM 699 N N . THR A 1 89 ? -10.360 -1.837 1.848 1.00 86.81 89 THR A N 1
ATOM 700 C CA . THR A 1 89 ? -9.718 -1.750 0.539 1.00 86.81 89 THR A CA 1
ATOM 701 C C . THR A 1 89 ? -8.588 -0.737 0.589 1.00 86.81 89 THR A C 1
ATOM 703 O O . THR A 1 89 ? -8.753 0.380 1.076 1.00 86.81 89 THR A O 1
ATOM 706 N N . ILE A 1 90 ? -7.433 -1.128 0.073 1.00 83.12 90 ILE A N 1
ATOM 707 C CA . ILE A 1 90 ? -6.266 -0.281 -0.128 1.00 83.12 90 ILE A CA 1
ATOM 708 C C . ILE A 1 90 ? -6.105 -0.086 -1.622 1.00 83.12 90 ILE A C 1
ATOM 710 O O . ILE A 1 90 ? -6.114 -1.050 -2.374 1.00 83.12 90 ILE A O 1
ATOM 714 N N . ILE A 1 91 ? -5.925 1.151 -2.053 1.00 84.62 91 ILE A N 1
ATOM 715 C CA . ILE A 1 91 ? -5.726 1.477 -3.454 1.00 84.62 91 ILE A CA 1
ATOM 716 C C . ILE A 1 91 ? -4.483 2.357 -3.536 1.00 84.62 91 ILE A C 1
ATOM 718 O O . ILE A 1 91 ? -4.554 3.533 -3.178 1.00 84.62 91 ILE A O 1
ATOM 722 N N . PRO A 1 92 ? -3.322 1.819 -3.931 1.00 84.06 92 PRO A N 1
ATOM 723 C CA . PRO A 1 92 ? -2.148 2.625 -4.168 1.00 84.06 92 PRO A CA 1
ATOM 724 C C . PRO A 1 92 ? -2.240 3.283 -5.551 1.00 84.06 92 PRO A C 1
ATOM 726 O O . PRO A 1 92 ? -2.804 2.764 -6.514 1.00 84.06 92 PRO A O 1
ATOM 729 N N . HIS A 1 93 ? -1.670 4.470 -5.622 1.00 84.44 93 HIS A N 1
ATOM 730 C CA . HIS A 1 93 ? -1.644 5.360 -6.762 1.00 84.44 93 HIS A CA 1
ATOM 731 C C . HIS A 1 93 ? -0.208 5.825 -6.930 1.00 84.44 93 HIS A C 1
ATOM 733 O O . HIS A 1 93 ? 0.348 6.456 -6.028 1.00 84.44 93 HIS A O 1
ATOM 739 N N . LEU A 1 94 ? 0.402 5.520 -8.069 1.00 85.19 94 LEU A N 1
ATOM 740 C CA . LEU A 1 94 ? 1.721 6.049 -8.380 1.00 85.19 94 LEU A CA 1
ATOM 741 C C . LEU A 1 94 ? 1.602 7.563 -8.629 1.00 85.19 94 LEU A C 1
ATOM 743 O O . LEU A 1 94 ? 0.797 7.993 -9.449 1.00 85.19 94 LEU A O 1
ATOM 747 N N . ILE A 1 95 ? 2.376 8.364 -7.895 1.00 86.56 95 ILE A N 1
ATOM 748 C CA . ILE A 1 95 ? 2.375 9.837 -7.979 1.00 86.56 95 ILE A CA 1
ATOM 749 C C . ILE A 1 95 ? 3.494 10.344 -8.872 1.00 86.56 95 ILE A C 1
ATOM 751 O O . ILE A 1 95 ? 3.302 11.322 -9.588 1.00 86.56 95 ILE A O 1
ATOM 755 N N . ALA A 1 96 ? 4.685 9.760 -8.738 1.00 85.62 96 ALA A N 1
ATOM 756 C CA . ALA A 1 96 ? 5.884 10.209 -9.426 1.00 85.62 96 ALA A CA 1
ATOM 757 C C . ALA A 1 96 ? 6.956 9.121 -9.416 1.00 85.62 96 ALA A C 1
ATOM 759 O O . ALA A 1 96 ? 7.064 8.348 -8.459 1.00 85.62 96 ALA A O 1
ATOM 760 N N . PHE A 1 97 ? 7.770 9.139 -10.465 1.00 85.25 97 PHE A N 1
ATOM 761 C CA . PHE A 1 97 ? 9.053 8.461 -10.543 1.00 85.25 97 PHE A CA 1
ATOM 762 C C . PHE A 1 97 ? 10.146 9.524 -10.661 1.00 85.25 97 PHE A C 1
ATOM 764 O O . PHE A 1 97 ? 10.049 10.415 -11.506 1.00 85.25 97 PHE A O 1
ATOM 771 N N . ASP A 1 98 ? 11.158 9.435 -9.805 1.00 85.81 98 ASP A N 1
ATOM 772 C CA . ASP A 1 98 ? 12.380 10.218 -9.905 1.00 85.81 98 ASP A CA 1
ATOM 773 C C . ASP A 1 98 ? 13.480 9.351 -10.515 1.00 85.81 98 ASP A C 1
ATOM 775 O O . ASP A 1 98 ? 13.981 8.419 -9.881 1.00 85.81 98 ASP A O 1
ATOM 779 N N . ALA A 1 99 ? 13.848 9.679 -11.751 1.00 81.75 99 ALA A N 1
ATOM 780 C CA . ALA A 1 99 ? 14.881 8.978 -12.496 1.00 81.75 99 ALA A CA 1
ATOM 781 C C . ALA A 1 99 ? 16.298 9.209 -11.945 1.00 81.75 99 ALA A C 1
ATOM 783 O O . ALA A 1 99 ? 17.176 8.401 -12.224 1.00 81.75 99 ALA A O 1
ATOM 784 N N . HIS A 1 100 ? 16.541 10.281 -11.179 1.00 83.56 100 HIS A N 1
ATOM 785 C CA . HIS A 1 100 ? 17.870 10.555 -10.619 1.00 83.56 100 HIS A CA 1
ATOM 786 C C . HIS A 1 100 ? 18.172 9.627 -9.445 1.00 83.56 100 HIS A C 1
ATOM 788 O O . HIS A 1 100 ? 19.239 9.022 -9.385 1.00 83.56 100 HIS A O 1
ATOM 794 N N . ASP A 1 101 ? 17.201 9.497 -8.543 1.00 83.19 101 ASP A N 1
ATOM 795 C CA . ASP A 1 101 ? 17.329 8.710 -7.316 1.00 83.19 101 ASP A CA 1
ATOM 796 C C . ASP A 1 101 ? 16.757 7.287 -7.466 1.00 83.19 101 ASP A C 1
ATOM 798 O O . ASP A 1 101 ? 16.723 6.536 -6.494 1.00 83.19 101 ASP A O 1
ATOM 802 N N . HIS A 1 102 ? 16.273 6.916 -8.660 1.00 80.75 102 HIS A N 1
ATOM 803 C CA . HIS A 1 102 ? 15.541 5.668 -8.919 1.00 80.75 102 HIS A CA 1
ATOM 804 C C . HIS A 1 102 ? 14.439 5.407 -7.880 1.00 80.75 102 HIS A C 1
ATOM 806 O O . HIS A 1 102 ? 14.273 4.298 -7.365 1.00 80.75 102 HIS A O 1
ATOM 812 N N . SER A 1 103 ? 13.687 6.460 -7.547 1.00 87.38 103 SER A N 1
ATOM 813 C CA . SER A 1 103 ? 12.728 6.426 -6.448 1.00 87.38 103 SER A CA 1
ATO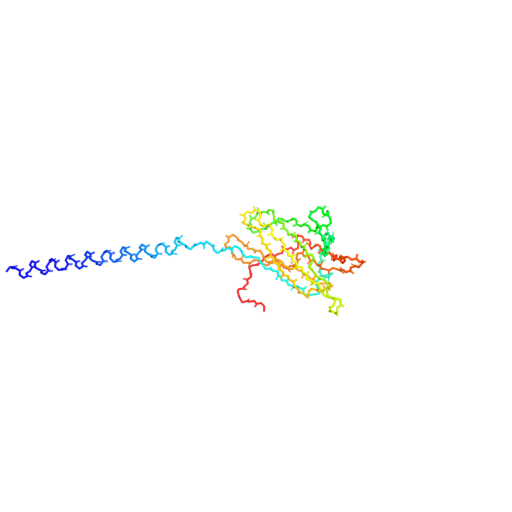M 814 C C . SER A 1 103 ? 11.303 6.736 -6.894 1.00 87.38 103 SER A C 1
ATOM 816 O O . SER A 1 103 ? 11.051 7.413 -7.886 1.00 87.38 103 SER A O 1
ATOM 818 N N . LEU A 1 104 ? 10.343 6.216 -6.143 1.00 87.06 104 LEU A N 1
ATOM 819 C CA . LEU A 1 104 ? 8.916 6.288 -6.398 1.00 87.06 104 LEU A CA 1
ATOM 820 C C . LEU A 1 104 ? 8.219 7.012 -5.255 1.00 87.06 104 LEU A C 1
ATOM 822 O O . LEU A 1 104 ? 8.617 6.940 -4.085 1.00 87.06 104 LEU A O 1
ATOM 826 N N . SER A 1 105 ? 7.123 7.672 -5.597 1.00 89.00 105 SER A N 1
ATOM 827 C CA . SER A 1 105 ? 6.184 8.223 -4.628 1.00 89.00 105 SER A CA 1
ATOM 828 C C . SER A 1 105 ? 4.795 7.664 -4.881 1.00 89.00 105 SER A C 1
ATOM 830 O O . SER A 1 105 ? 4.330 7.664 -6.018 1.00 89.00 105 SER A O 1
ATOM 832 N N . PHE A 1 106 ? 4.125 7.221 -3.821 1.00 86.62 106 PHE A N 1
ATOM 833 C CA . PHE A 1 106 ? 2.778 6.663 -3.872 1.00 86.62 106 PHE A CA 1
ATOM 834 C C . PHE A 1 106 ? 1.827 7.450 -2.977 1.00 86.62 106 PHE A C 1
ATOM 836 O O . PHE A 1 106 ? 2.184 7.815 -1.858 1.00 86.62 106 PHE A O 1
ATOM 843 N N . SER A 1 107 ? 0.601 7.655 -3.453 1.00 87.56 107 SER A N 1
ATOM 844 C CA . SER A 1 107 ? -0.557 7.959 -2.614 1.00 87.56 107 SER A CA 1
ATOM 845 C C . SER A 1 107 ? -1.309 6.658 -2.407 1.00 87.56 107 SER A C 1
ATOM 847 O O . SER A 1 107 ? -1.384 5.834 -3.310 1.00 87.56 107 SER A O 1
ATOM 849 N N . VAL A 1 108 ? -1.851 6.440 -1.224 1.00 84.94 108 VAL A N 1
ATOM 850 C CA . VAL A 1 108 ? -2.614 5.247 -0.900 1.00 84.94 108 VAL A CA 1
ATOM 851 C C . VAL A 1 108 ? -3.949 5.687 -0.339 1.00 84.94 108 VAL A C 1
ATOM 853 O O . VAL A 1 108 ? -4.017 6.276 0.742 1.00 84.94 108 VAL A O 1
ATOM 856 N N . THR A 1 109 ? -5.010 5.374 -1.073 1.00 87.50 109 THR A N 1
ATOM 857 C CA . THR A 1 109 ? -6.381 5.512 -0.603 1.00 87.50 109 THR A CA 1
ATOM 858 C C . THR A 1 109 ? -6.737 4.270 0.202 1.00 87.50 109 THR A C 1
ATOM 860 O O . THR A 1 109 ? -6.736 3.158 -0.317 1.00 87.50 109 THR A O 1
ATOM 863 N N . VAL A 1 110 ? -7.049 4.448 1.478 1.00 85.75 110 VAL A N 1
ATOM 864 C CA . VAL A 1 110 ? -7.466 3.379 2.382 1.00 85.75 110 VAL A CA 1
ATOM 865 C C . VAL A 1 110 ? -8.935 3.587 2.722 1.00 85.75 110 VAL A C 1
ATOM 867 O O . VAL A 1 110 ? -9.301 4.530 3.424 1.00 85.75 110 VAL A O 1
ATOM 870 N N . ILE A 1 111 ? -9.786 2.711 2.200 1.00 87.12 111 ILE A N 1
ATOM 871 C CA . ILE A 1 111 ? -11.227 2.702 2.433 1.00 87.12 111 ILE A CA 1
ATOM 872 C C . ILE A 1 111 ? -11.500 1.760 3.598 1.00 87.12 111 ILE A C 1
ATOM 874 O O . ILE A 1 111 ? -11.500 0.537 3.449 1.00 87.12 111 ILE A O 1
ATOM 878 N N . LEU A 1 112 ? -11.758 2.351 4.761 1.00 86.19 112 LEU A N 1
ATOM 879 C CA . LEU A 1 112 ? -12.197 1.634 5.947 1.00 86.19 112 LEU A CA 1
ATOM 880 C C . LEU A 1 112 ? -13.723 1.607 5.927 1.00 86.19 112 LEU A C 1
ATOM 882 O O . LEU A 1 112 ? -14.359 2.601 6.284 1.00 86.19 112 LEU A O 1
ATOM 886 N N . ARG A 1 113 ? -14.323 0.495 5.479 1.00 72.19 113 ARG A N 1
ATOM 887 C CA . ARG A 1 113 ? -15.730 0.420 5.007 1.00 72.19 113 ARG A CA 1
ATOM 888 C C . ARG A 1 113 ? -16.791 0.807 6.055 1.00 72.19 113 ARG A C 1
ATOM 890 O O . ARG A 1 113 ? -17.954 0.991 5.714 1.00 72.19 113 ARG A O 1
ATOM 897 N N . GLN A 1 114 ? -16.391 0.946 7.319 1.00 68.00 114 GLN A N 1
ATOM 898 C CA . GLN A 1 114 ? -17.236 1.315 8.463 1.00 68.00 114 GLN A CA 1
ATOM 899 C C . GLN A 1 114 ? -16.828 2.632 9.146 1.00 68.00 114 GLN A C 1
ATOM 901 O O . GLN A 1 114 ? -17.476 3.047 10.104 1.00 68.00 114 GLN A O 1
ATOM 906 N N . LEU A 1 115 ? -15.747 3.275 8.698 1.00 73.81 115 LEU A N 1
ATOM 907 C CA . LEU A 1 115 ? -15.174 4.449 9.354 1.00 73.81 115 LEU A CA 1
ATOM 908 C C . LEU A 1 115 ? -15.105 5.642 8.404 1.00 73.81 115 LEU A C 1
ATOM 910 O O . LEU A 1 115 ? -15.861 6.597 8.560 1.00 73.81 115 LEU A O 1
ATOM 914 N N . ALA A 1 116 ? -14.180 5.603 7.448 1.00 81.62 116 ALA A N 1
ATOM 915 C CA . ALA A 1 116 ? -13.945 6.675 6.491 1.00 81.62 116 ALA A CA 1
ATOM 916 C C . ALA A 1 116 ? -12.982 6.211 5.388 1.00 81.62 116 ALA A C 1
ATOM 918 O O . ALA A 1 116 ? -12.407 5.125 5.445 1.00 81.62 116 ALA A O 1
ATOM 919 N N . THR A 1 117 ? -12.795 7.076 4.396 1.00 85.38 117 THR A N 1
ATOM 920 C CA . THR A 1 117 ? -11.718 6.956 3.411 1.00 85.38 117 THR A CA 1
ATOM 921 C C . THR A 1 117 ? -10.576 7.881 3.810 1.00 85.38 117 THR A C 1
ATOM 923 O O . THR A 1 117 ? -10.811 9.039 4.155 1.00 85.38 117 THR A O 1
ATOM 926 N N . PHE A 1 118 ? -9.353 7.365 3.769 1.00 86.44 118 PHE A N 1
ATOM 927 C CA . PHE A 1 118 ? -8.134 8.092 4.102 1.00 86.44 118 PHE A CA 1
ATOM 928 C C . PHE A 1 118 ? -7.201 8.111 2.907 1.00 86.44 118 PHE A C 1
ATOM 930 O O . PHE A 1 118 ? -7.106 7.123 2.189 1.00 86.44 118 PHE A O 1
ATOM 937 N N . GLU A 1 119 ? -6.473 9.205 2.740 1.00 86.88 119 GLU A N 1
ATOM 938 C CA . GLU A 1 119 ? -5.361 9.277 1.802 1.00 86.88 119 GLU A CA 1
ATOM 939 C C . GLU A 1 119 ? -4.074 9.486 2.586 1.00 86.88 119 GLU A C 1
ATOM 941 O O . GLU A 1 119 ? -3.998 10.337 3.476 1.00 86.88 119 GLU A O 1
ATOM 946 N N . ALA A 1 120 ? -3.067 8.680 2.275 1.00 87.00 120 ALA A N 1
ATOM 947 C CA . ALA A 1 120 ? -1.743 8.806 2.851 1.00 87.00 120 ALA A CA 1
ATOM 948 C C . ALA A 1 120 ? -0.697 8.723 1.745 1.00 87.00 120 ALA A C 1
ATOM 950 O O . ALA A 1 120 ? -0.809 7.904 0.840 1.00 87.00 120 ALA A O 1
ATOM 951 N N . THR A 1 121 ? 0.338 9.550 1.841 1.00 89.81 121 THR A N 1
ATOM 952 C CA . THR A 1 121 ? 1.406 9.609 0.842 1.00 89.81 121 THR A CA 1
ATOM 953 C C . THR A 1 121 ? 2.709 9.105 1.436 1.00 89.81 121 THR A C 1
ATOM 955 O O . THR A 1 121 ? 3.045 9.421 2.578 1.00 89.81 121 THR A O 1
ATOM 958 N N . ILE A 1 122 ? 3.461 8.346 0.646 1.00 89.25 122 ILE A N 1
ATOM 959 C CA . ILE A 1 122 ? 4.814 7.909 0.968 1.00 89.25 122 ILE A CA 1
ATOM 960 C C . ILE A 1 122 ? 5.737 8.192 -0.217 1.00 89.25 122 ILE A C 1
ATOM 962 O O . ILE A 1 122 ? 5.363 7.991 -1.370 1.00 89.25 122 ILE A O 1
ATOM 966 N N . THR A 1 123 ? 6.931 8.708 0.059 1.00 91.00 123 THR A N 1
ATOM 967 C CA . THR A 1 123 ? 7.881 9.163 -0.964 1.00 91.00 123 THR A CA 1
ATOM 968 C C . THR A 1 123 ? 9.226 8.467 -0.812 1.00 91.00 123 THR A C 1
ATOM 970 O O . THR A 1 123 ? 9.532 7.911 0.247 1.00 91.00 123 THR A O 1
ATOM 973 N N . ARG A 1 124 ? 10.042 8.525 -1.871 1.00 88.94 124 ARG A N 1
ATOM 974 C CA . ARG A 1 124 ? 11.395 7.947 -1.920 1.00 88.94 124 ARG A CA 1
ATOM 975 C C . ARG A 1 124 ? 11.420 6.439 -1.634 1.00 88.94 124 ARG A C 1
ATOM 977 O O . ARG A 1 124 ? 12.285 5.939 -0.912 1.00 88.94 124 ARG A O 1
ATOM 984 N N . ILE A 1 125 ? 10.446 5.720 -2.184 1.00 89.25 125 ILE A N 1
ATOM 985 C CA . ILE A 1 125 ? 10.395 4.254 -2.192 1.00 89.25 125 ILE A CA 1
ATOM 986 C C . ILE A 1 125 ? 11.257 3.746 -3.342 1.00 89.25 125 ILE A C 1
ATOM 988 O O . ILE A 1 125 ? 11.186 4.294 -4.430 1.00 89.25 125 ILE A O 1
ATOM 992 N N . HIS A 1 126 ? 12.070 2.729 -3.116 1.00 88.12 126 HIS A N 1
ATOM 993 C CA . HIS A 1 126 ? 12.932 2.155 -4.144 1.00 88.12 126 HIS A CA 1
ATOM 994 C C . HIS A 1 126 ? 12.377 0.810 -4.602 1.00 88.12 126 HIS A C 1
ATOM 996 O O . HIS A 1 126 ? 11.505 0.217 -3.955 1.00 88.12 126 HIS A O 1
ATOM 1002 N N . GLU A 1 127 ? 12.908 0.322 -5.717 1.00 77.62 127 GLU A N 1
ATOM 1003 C CA . GLU A 1 127 ? 12.784 -1.083 -6.074 1.00 77.62 127 GLU A CA 1
ATOM 1004 C C . GLU A 1 127 ? 13.165 -1.956 -4.869 1.00 77.62 127 GLU A C 1
ATOM 1006 O O . GLU A 1 127 ? 14.129 -1.687 -4.155 1.00 77.62 127 GLU A O 1
ATOM 1011 N N . LEU A 1 128 ? 12.361 -2.986 -4.621 1.00 84.06 128 LEU A N 1
ATOM 1012 C CA . LEU A 1 128 ? 12.467 -3.948 -3.524 1.00 84.06 128 LEU A CA 1
ATOM 1013 C C . LEU A 1 128 ? 11.940 -3.507 -2.155 1.00 84.06 128 LEU A C 1
ATOM 1015 O O . LEU A 1 128 ? 11.958 -4.297 -1.205 1.00 84.06 128 LEU A O 1
ATOM 1019 N N . ASP A 1 129 ? 11.451 -2.284 -2.003 1.00 90.38 129 ASP A N 1
ATOM 1020 C CA . ASP A 1 129 ? 10.901 -1.845 -0.726 1.00 90.38 129 ASP A CA 1
ATOM 1021 C C . ASP A 1 129 ? 9.499 -2.387 -0.466 1.00 90.38 129 ASP A C 1
ATOM 1023 O O . ASP A 1 129 ? 8.654 -2.469 -1.353 1.00 90.38 129 ASP A O 1
ATOM 1027 N N . GLY A 1 130 ? 9.233 -2.692 0.802 1.00 90.00 130 GLY A N 1
ATOM 1028 C CA . GLY A 1 130 ? 7.897 -2.992 1.294 1.00 90.00 130 GLY A CA 1
ATOM 1029 C C . GLY A 1 130 ? 7.194 -1.735 1.790 1.00 90.00 130 GLY A C 1
ATOM 1030 O O . GLY A 1 130 ? 7.816 -0.874 2.416 1.00 90.00 130 GLY A O 1
ATOM 1031 N N . ILE A 1 131 ? 5.889 -1.653 1.566 1.00 90.12 131 ILE A N 1
ATOM 1032 C CA . ILE A 1 131 ? 5.021 -0.620 2.118 1.00 90.12 131 ILE A CA 1
ATOM 1033 C C . ILE A 1 131 ? 4.045 -1.286 3.087 1.00 90.12 131 ILE A C 1
ATOM 1035 O O . ILE A 1 131 ? 3.208 -2.118 2.730 1.00 90.12 131 ILE A O 1
ATOM 1039 N N . GLY A 1 132 ? 4.213 -0.927 4.354 1.00 89.94 132 GLY A N 1
ATOM 1040 C CA . GLY A 1 132 ? 3.344 -1.275 5.458 1.00 89.94 132 GLY A CA 1
ATOM 1041 C C . GLY A 1 132 ? 2.254 -0.224 5.668 1.00 89.94 132 GLY A C 1
ATOM 1042 O O . GLY A 1 132 ? 2.508 0.974 5.558 1.00 89.94 132 GLY A O 1
ATOM 1043 N N . ILE A 1 133 ? 1.056 -0.656 6.037 1.00 88.88 133 ILE A N 1
ATOM 1044 C CA . ILE A 1 133 ? -0.070 0.190 6.419 1.00 88.88 133 ILE A CA 1
ATOM 1045 C C . ILE A 1 133 ? -0.402 -0.113 7.869 1.00 88.88 133 ILE A C 1
ATOM 1047 O O . ILE A 1 133 ? -0.688 -1.253 8.239 1.00 88.88 133 ILE A O 1
ATOM 1051 N N . ARG A 1 134 ? -0.367 0.931 8.692 1.00 91.00 134 ARG A N 1
ATOM 1052 C CA . ARG A 1 134 ? -0.839 0.884 10.069 1.00 91.00 134 ARG A CA 1
ATOM 1053 C C . ARG A 1 134 ? -2.312 1.249 10.101 1.00 91.00 134 ARG A C 1
ATOM 1055 O O . ARG A 1 134 ? -2.676 2.356 9.698 1.00 91.00 134 ARG A O 1
ATOM 1062 N N . LEU A 1 135 ? -3.130 0.315 10.570 1.00 88.50 135 LEU A N 1
ATOM 1063 C CA . LEU A 1 135 ? -4.584 0.445 10.629 1.00 88.50 135 LEU A CA 1
ATOM 1064 C C . LEU A 1 135 ? -5.031 0.739 12.062 1.00 88.50 135 LEU A C 1
ATOM 1066 O O . LEU A 1 135 ? -4.415 0.227 12.997 1.00 88.50 135 LEU A O 1
ATOM 1070 N N . PRO A 1 136 ? -6.088 1.538 12.258 1.00 88.31 136 PRO A N 1
ATOM 1071 C CA . PRO A 1 136 ? -6.664 1.737 13.575 1.00 88.31 136 PRO A CA 1
ATOM 1072 C C . PRO A 1 136 ? -7.502 0.518 13.988 1.00 88.31 136 PRO A C 1
ATOM 1074 O O . PRO A 1 136 ? -8.277 -0.022 13.189 1.00 88.31 136 PRO A O 1
ATOM 1077 N N . ASP A 1 137 ? -7.385 0.123 15.252 1.00 86.81 137 ASP A N 1
ATOM 1078 C CA . ASP A 1 137 ? -8.333 -0.786 15.896 1.00 86.81 137 ASP A CA 1
ATOM 1079 C C . ASP A 1 137 ? -9.638 -0.070 16.304 1.00 86.81 137 ASP A C 1
ATOM 1081 O O . ASP A 1 137 ? -9.871 1.104 15.998 1.00 86.81 137 ASP A O 1
ATOM 1085 N N . GLN A 1 138 ? -10.517 -0.782 17.013 1.00 82.62 138 GLN A N 1
ATOM 1086 C CA . GLN A 1 138 ? -11.789 -0.241 17.504 1.00 82.62 138 GLN A CA 1
ATOM 1087 C C . GLN A 1 138 ? -11.620 0.890 18.533 1.00 82.62 138 GLN A C 1
ATOM 1089 O O . GLN A 1 138 ? -12.533 1.695 18.717 1.00 82.62 138 GLN A O 1
ATOM 1094 N N . GLN A 1 139 ? -10.468 0.967 19.200 1.00 85.06 139 GLN A N 1
ATOM 1095 C CA . GLN A 1 139 ? -10.106 2.009 20.160 1.00 85.06 139 GLN A CA 1
ATOM 1096 C C . GLN A 1 139 ? -9.308 3.149 19.503 1.00 85.06 139 GLN A C 1
ATOM 1098 O O . GLN A 1 139 ? -8.862 4.066 20.196 1.00 85.06 139 GLN A O 1
ATOM 1103 N N . ASN A 1 140 ? -9.164 3.123 18.173 1.00 84.06 140 ASN A N 1
ATOM 1104 C CA . ASN A 1 140 ? -8.360 4.051 17.387 1.00 84.06 140 ASN A CA 1
ATOM 1105 C C . ASN A 1 140 ? -6.861 4.051 17.761 1.00 84.06 140 ASN A C 1
ATOM 1107 O O . ASN A 1 140 ? -6.177 5.072 17.648 1.00 84.06 140 ASN A O 1
ATOM 1111 N N . GLN A 1 141 ? -6.333 2.913 18.214 1.00 87.81 141 GLN A N 1
ATOM 1112 C CA . GLN A 1 141 ? -4.893 2.708 18.334 1.00 87.81 141 GLN A CA 1
ATOM 1113 C C . GLN A 1 141 ? -4.354 2.113 17.037 1.00 87.81 141 GLN A C 1
ATOM 1115 O O . GLN A 1 141 ? -4.957 1.216 16.449 1.00 87.81 141 GLN A O 1
ATOM 1120 N N . LEU A 1 142 ? -3.215 2.631 16.575 1.00 90.06 142 LEU A N 1
ATOM 1121 C CA . LEU A 1 142 ? -2.564 2.119 15.376 1.00 90.06 142 LEU A CA 1
ATOM 1122 C C . LEU A 1 142 ? -1.985 0.733 15.642 1.00 90.06 142 LEU A C 1
ATOM 1124 O O . LEU A 1 142 ? -1.270 0.512 16.618 1.00 90.06 142 LEU A O 1
ATOM 1128 N N . GLN A 1 143 ? -2.235 -0.165 14.707 1.00 90.56 143 GLN A N 1
ATOM 1129 C CA . GLN A 1 143 ? -1.739 -1.526 14.695 1.00 90.56 143 GLN A CA 1
ATOM 1130 C C . GLN A 1 143 ? -0.836 -1.709 13.477 1.00 90.56 143 GLN A C 1
ATOM 1132 O O . GLN A 1 143 ? -1.134 -1.203 12.395 1.00 90.56 143 GLN A O 1
ATOM 1137 N N . ALA A 1 144 ? 0.272 -2.424 13.638 1.00 90.94 144 ALA A N 1
ATOM 1138 C CA . ALA A 1 144 ? 1.202 -2.754 12.564 1.00 90.94 144 ALA A CA 1
ATOM 1139 C C . ALA A 1 144 ? 1.201 -4.260 12.301 1.00 90.94 144 ALA A C 1
ATOM 1141 O O . ALA A 1 144 ? 1.085 -5.057 13.230 1.00 90.94 144 ALA A O 1
ATOM 1142 N N . SER A 1 145 ? 1.344 -4.639 11.034 1.00 89.12 145 SER A N 1
ATOM 1143 C CA . SER A 1 145 ? 1.586 -6.027 10.640 1.00 89.12 145 SER A CA 1
ATOM 1144 C C . SER A 1 145 ? 3.075 -6.349 10.757 1.00 89.12 145 SER A C 1
ATOM 1146 O O . SER A 1 145 ? 3.927 -5.481 10.564 1.00 89.12 145 SER A O 1
ATOM 1148 N N . SER A 1 146 ? 3.391 -7.614 11.017 1.00 88.19 146 SER A N 1
ATOM 1149 C CA . SER A 1 146 ? 4.747 -8.163 11.042 1.00 88.19 146 SER A CA 1
ATOM 1150 C C . SER A 1 146 ? 5.470 -8.097 9.696 1.00 88.19 146 SER A C 1
ATOM 1152 O O . SER A 1 146 ? 6.687 -8.261 9.653 1.00 88.19 146 SER A O 1
ATOM 1154 N N . VAL A 1 147 ? 4.731 -7.909 8.600 1.00 89.75 147 VAL A N 1
ATOM 1155 C CA . VAL A 1 147 ? 5.249 -7.825 7.228 1.00 89.75 147 VAL A CA 1
ATOM 1156 C C . VAL A 1 147 ? 4.530 -6.694 6.475 1.00 89.75 147 VAL A C 1
ATOM 1158 O O . VAL A 1 147 ? 3.380 -6.388 6.811 1.00 89.75 147 VAL A O 1
ATOM 1161 N N . PRO A 1 148 ? 5.169 -6.058 5.475 1.00 90.25 148 PRO A N 1
ATOM 1162 C CA . PRO A 1 148 ? 4.519 -5.053 4.633 1.00 90.25 148 PRO A CA 1
ATOM 1163 C C . PRO A 1 148 ? 3.356 -5.671 3.857 1.00 90.25 148 PRO A C 1
ATOM 1165 O O . PRO A 1 148 ? 3.396 -6.854 3.543 1.00 90.25 148 PRO A O 1
ATOM 1168 N N . GLN A 1 149 ? 2.336 -4.886 3.522 1.00 88.12 149 GLN A N 1
ATOM 1169 C CA . GLN A 1 149 ? 1.178 -5.373 2.769 1.00 88.12 149 GLN A CA 1
ATOM 1170 C C . GLN A 1 149 ? 1.514 -5.560 1.286 1.00 88.12 149 GLN A C 1
ATOM 1172 O O . GLN A 1 149 ? 1.033 -6.502 0.668 1.00 88.12 149 GLN A O 1
ATOM 1177 N N . PHE A 1 150 ? 2.351 -4.694 0.720 1.00 87.25 150 PHE A N 1
ATOM 1178 C CA . PHE A 1 150 ? 2.794 -4.799 -0.669 1.00 87.25 150 PHE A CA 1
ATOM 1179 C C . PHE A 1 150 ? 4.260 -4.398 -0.809 1.00 87.25 150 PHE A C 1
ATOM 1181 O O . PHE A 1 150 ? 4.815 -3.718 0.055 1.00 87.25 150 PHE A O 1
ATOM 1188 N N . VAL A 1 151 ? 4.896 -4.850 -1.882 1.00 86.31 151 VAL A N 1
ATOM 1189 C CA . VAL A 1 151 ? 6.310 -4.639 -2.193 1.00 86.31 151 VAL A CA 1
ATOM 1190 C C . VAL A 1 151 ? 6.428 -4.084 -3.605 1.00 86.31 151 VAL A C 1
ATOM 1192 O O . VAL A 1 151 ? 5.728 -4.538 -4.499 1.00 86.31 151 VAL A O 1
ATOM 1195 N N . VAL A 1 152 ? 7.314 -3.117 -3.820 1.00 85.06 152 VAL A N 1
ATOM 1196 C CA . VAL A 1 152 ? 7.657 -2.644 -5.166 1.00 85.06 152 VAL A CA 1
ATOM 1197 C C . VAL A 1 152 ? 8.701 -3.577 -5.765 1.00 85.06 152 VAL A C 1
ATOM 1199 O O . VAL A 1 152 ? 9.756 -3.755 -5.161 1.00 85.06 152 VAL A O 1
ATOM 1202 N N . VAL A 1 153 ? 8.463 -4.131 -6.953 1.00 77.31 153 VAL A N 1
ATOM 1203 C CA . VAL A 1 153 ? 9.423 -5.053 -7.592 1.00 77.31 153 VAL A CA 1
ATOM 1204 C C . VAL A 1 153 ? 10.079 -4.514 -8.860 1.00 77.31 153 VAL A C 1
ATOM 1206 O O . VAL A 1 153 ? 11.221 -4.881 -9.122 1.00 77.31 153 VAL A O 1
ATOM 1209 N N . ALA A 1 154 ? 9.436 -3.616 -9.617 1.00 79.12 154 ALA A N 1
ATOM 1210 C CA . ALA A 1 154 ? 10.030 -3.048 -10.836 1.00 79.12 154 ALA A CA 1
ATOM 1211 C C . ALA A 1 154 ? 9.378 -1.730 -11.301 1.00 79.12 154 ALA A C 1
ATOM 1213 O O . ALA A 1 154 ? 8.247 -1.419 -10.915 1.00 79.12 154 ALA A O 1
ATOM 1214 N N . ILE A 1 155 ? 10.084 -1.000 -12.179 1.00 76.25 155 ILE A N 1
ATOM 1215 C CA . ILE A 1 155 ? 9.646 0.238 -12.851 1.00 76.25 155 ILE A CA 1
ATOM 1216 C C . ILE A 1 155 ? 9.834 0.076 -14.367 1.00 76.25 155 ILE A C 1
ATOM 1218 O O . ILE A 1 155 ? 10.920 -0.294 -14.809 1.00 76.25 155 ILE A O 1
ATOM 1222 N N . ALA A 1 156 ? 8.798 0.355 -15.166 1.00 70.94 156 ALA A N 1
ATOM 1223 C CA . ALA A 1 156 ? 8.849 0.252 -16.631 1.00 70.94 156 ALA A CA 1
ATOM 1224 C C . ALA A 1 156 ? 8.357 1.539 -17.329 1.00 70.94 156 ALA A C 1
ATOM 1226 O O . ALA A 1 156 ? 7.397 2.170 -16.879 1.00 70.94 156 ALA A O 1
ATOM 1227 N N 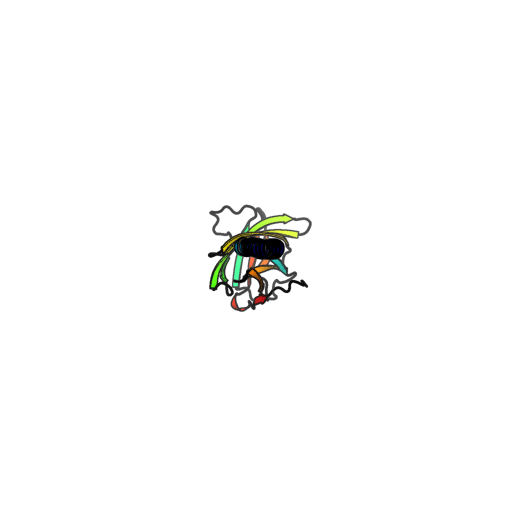. GLU A 1 157 ? 8.989 1.919 -18.447 1.00 64.25 157 GLU A N 1
ATOM 1228 C CA . GLU A 1 157 ? 8.613 3.067 -19.300 1.00 64.25 157 GLU A CA 1
ATOM 1229 C C . GLU A 1 157 ? 7.921 2.619 -20.610 1.00 64.25 157 GLU A C 1
ATOM 1231 O O . GLU A 1 157 ? 8.156 1.484 -21.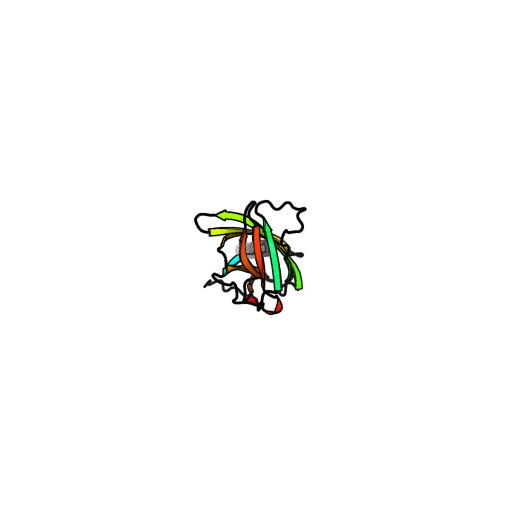030 1.00 64.25 157 GLU A O 1
ATOM 1236 N N . PRO A 1 158 ? 7.148 3.476 -21.330 1.00 53.31 158 PRO A N 1
ATOM 1237 C CA . PRO A 1 158 ? 6.910 4.915 -21.095 1.00 53.31 158 PRO A CA 1
ATOM 1238 C C . PRO A 1 158 ? 5.438 5.281 -20.769 1.00 53.31 158 PRO A C 1
ATOM 1240 O O . PRO A 1 158 ? 4.510 4.826 -21.432 1.00 53.31 158 PRO A O 1
ATOM 1243 N N . GLY A 1 159 ? 5.231 6.141 -19.753 1.00 60.19 159 GLY A N 1
ATOM 1244 C CA . GLY A 1 159 ? 3.946 6.395 -19.046 1.00 60.19 159 GLY A CA 1
ATOM 1245 C C . GLY A 1 159 ? 3.938 5.924 -17.574 1.00 60.19 159 GLY A C 1
ATOM 1246 O O . GLY A 1 159 ? 2.934 6.053 -16.872 1.00 60.19 159 GLY A O 1
ATOM 1247 N N . THR A 1 160 ? 5.093 5.382 -17.177 1.00 72.44 160 THR A N 1
ATOM 1248 C CA . THR A 1 160 ? 5.608 4.948 -15.872 1.00 72.44 160 THR A CA 1
ATOM 1249 C C . THR A 1 160 ? 4.676 4.085 -15.033 1.00 72.44 160 THR A C 1
ATOM 1251 O O . THR A 1 160 ? 3.776 4.566 -14.346 1.00 72.44 160 THR A O 1
ATOM 1254 N N . VAL A 1 161 ? 4.954 2.781 -15.099 1.00 79.00 161 VAL A N 1
ATOM 1255 C CA . VAL A 1 161 ? 4.286 1.701 -14.371 1.00 79.00 161 VAL A CA 1
ATOM 1256 C C . VAL A 1 161 ? 5.195 1.231 -13.244 1.00 79.00 161 VAL A C 1
ATOM 1258 O O . VAL A 1 161 ? 6.380 0.996 -13.474 1.00 79.00 161 VAL A O 1
ATOM 1261 N N . ALA A 1 162 ? 4.642 1.049 -12.052 1.00 85.19 162 ALA A N 1
ATOM 1262 C CA . ALA A 1 162 ? 5.273 0.317 -10.966 1.00 85.19 162 ALA A CA 1
ATOM 1263 C C . ALA A 1 162 ? 4.605 -1.051 -10.810 1.00 85.19 162 ALA A C 1
ATOM 1265 O O . ALA A 1 162 ? 3.377 -1.139 -10.779 1.00 85.19 162 ALA A O 1
ATOM 1266 N N . VAL A 1 163 ? 5.407 -2.106 -10.692 1.00 83.94 163 VAL A N 1
ATOM 1267 C CA . VAL A 1 163 ? 4.916 -3.452 -10.370 1.00 83.94 163 VAL A CA 1
ATOM 1268 C C . VAL A 1 163 ? 4.913 -3.612 -8.853 1.00 83.94 163 VAL A C 1
ATOM 1270 O O . VAL A 1 163 ? 5.937 -3.388 -8.199 1.00 83.94 163 VAL A O 1
ATOM 1273 N N . LEU A 1 164 ? 3.748 -3.941 -8.304 1.00 86.31 164 LEU A N 1
ATOM 1274 C CA . LEU A 1 164 ? 3.492 -4.126 -6.885 1.00 86.31 164 LEU A CA 1
ATOM 1275 C C . LEU A 1 164 ? 3.106 -5.575 -6.607 1.00 86.31 164 LEU A C 1
ATOM 1277 O O . LEU A 1 164 ? 2.099 -6.052 -7.124 1.00 86.31 164 LEU A O 1
ATOM 1281 N N . ASP A 1 165 ? 3.832 -6.219 -5.703 1.00 85.38 165 ASP A N 1
ATOM 1282 C CA . ASP A 1 165 ? 3.539 -7.579 -5.272 1.00 85.38 165 ASP A CA 1
ATOM 1283 C C . ASP A 1 165 ? 2.926 -7.580 -3.880 1.00 85.38 165 ASP A C 1
ATOM 1285 O O . ASP A 1 165 ? 3.442 -6.980 -2.935 1.00 85.38 165 ASP A O 1
ATOM 1289 N N . TYR A 1 166 ? 1.809 -8.277 -3.742 1.00 83.69 166 TYR A N 1
ATOM 1290 C CA . TYR A 1 166 ? 1.062 -8.383 -2.503 1.00 83.69 166 TYR A CA 1
ATOM 1291 C C . TYR A 1 166 ? 1.611 -9.510 -1.622 1.00 83.69 166 TYR A C 1
ATOM 1293 O O . TYR A 1 166 ? 1.733 -10.655 -2.070 1.00 83.69 166 TYR A O 1
ATOM 1301 N N . THR A 1 167 ? 1.906 -9.213 -0.353 1.00 84.44 167 THR A N 1
ATOM 1302 C CA . THR A 1 167 ? 2.311 -10.254 0.602 1.00 84.44 167 THR A CA 1
ATOM 1303 C C . THR A 1 167 ? 1.092 -11.008 1.102 1.00 84.44 167 THR A C 1
ATOM 1305 O O . THR A 1 167 ? 0.033 -10.443 1.358 1.00 84.44 167 THR A O 1
ATOM 1308 N N . CYS A 1 168 ? 1.240 -12.312 1.272 1.00 85.62 168 CYS A N 1
ATOM 1309 C CA . CYS A 1 168 ? 0.115 -13.155 1.617 1.00 85.62 168 CYS A CA 1
ATOM 1310 C C . CYS A 1 168 ? -0.498 -12.832 3.007 1.00 85.62 168 CYS A C 1
ATOM 1312 O O . CYS A 1 168 ? 0.241 -12.809 3.999 1.00 85.62 168 CYS A O 1
ATOM 1314 N N . PRO A 1 169 ? -1.838 -12.689 3.143 1.00 81.75 169 PRO A N 1
ATOM 1315 C CA . PRO A 1 169 ? -2.467 -12.239 4.386 1.00 81.75 169 PRO A CA 1
ATOM 1316 C C . PRO A 1 169 ? -2.267 -13.216 5.551 1.00 81.75 169 PRO A C 1
ATOM 1318 O O . PRO A 1 169 ? -2.202 -12.803 6.705 1.00 81.75 169 PRO A O 1
ATOM 1321 N N . GLN A 1 170 ? -2.099 -14.514 5.276 1.00 83.12 170 GLN A N 1
ATOM 1322 C CA . GLN A 1 170 ? -1.805 -15.525 6.298 1.00 83.12 170 GLN A CA 1
ATOM 1323 C C . GLN A 1 170 ? -0.455 -15.319 7.008 1.00 83.12 170 GLN A C 1
ATOM 1325 O O . GLN A 1 170 ? -0.203 -15.940 8.039 1.00 83.12 170 GLN A O 1
ATOM 1330 N N . GLN A 1 171 ? 0.427 -14.471 6.468 1.00 85.00 171 GLN A N 1
ATOM 1331 C CA . GLN A 1 171 ? 1.701 -14.120 7.101 1.00 85.00 171 GLN A CA 1
ATOM 1332 C C . GLN A 1 171 ? 1.584 -12.917 8.042 1.00 85.00 171 GLN A C 1
ATOM 1334 O O . GLN A 1 171 ? 2.546 -12.586 8.738 1.00 85.00 171 GLN A O 1
ATOM 1339 N N . TRP A 1 172 ? 0.429 -12.253 8.071 1.00 87.25 172 TRP A N 1
ATOM 1340 C CA . TRP A 1 172 ? 0.237 -11.038 8.843 1.00 87.25 172 TRP A CA 1
ATOM 1341 C C . TRP A 1 172 ? -0.044 -11.378 10.297 1.00 87.25 172 TRP A C 1
ATOM 1343 O O . TRP A 1 172 ? -1.106 -11.886 10.656 1.00 87.25 172 TRP A O 1
ATOM 1353 N N . ARG A 1 173 ? 0.923 -11.069 11.156 1.00 89.00 173 ARG A N 1
ATOM 1354 C CA . ARG A 1 173 ? 0.728 -11.038 12.602 1.00 89.00 173 ARG A CA 1
ATOM 1355 C C . ARG A 1 173 ? 0.696 -9.593 13.027 1.00 89.00 173 ARG A C 1
ATOM 1357 O O . ARG A 1 173 ? 1.641 -8.852 12.780 1.00 89.00 173 ARG A O 1
ATOM 1364 N N . TRP A 1 174 ? -0.397 -9.203 13.647 1.00 88.00 174 TRP A N 1
ATOM 1365 C CA . TRP A 1 174 ? -0.633 -7.818 13.986 1.00 88.00 174 TRP A CA 1
ATOM 1366 C C . TRP A 1 174 ? -0.315 -7.525 15.448 1.00 88.00 174 TRP A C 1
ATOM 1368 O O . TRP A 1 174 ? -0.552 -8.358 16.322 1.00 88.00 174 TRP A O 1
ATOM 1378 N N . SER A 1 175 ? 0.201 -6.328 15.706 1.00 89.62 175 SER A N 1
ATOM 1379 C CA . SER A 1 175 ? 0.532 -5.853 17.048 1.00 89.62 175 SER A CA 1
ATOM 1380 C C . SER A 1 175 ? 0.325 -4.350 17.182 1.00 89.62 175 SER A C 1
ATOM 1382 O O . SER A 1 175 ? 0.531 -3.605 16.218 1.00 89.62 175 SER A O 1
ATOM 1384 N N . ALA A 1 176 ? 0.010 -3.905 18.398 1.00 89.25 176 ALA A N 1
ATOM 1385 C CA . ALA A 1 176 ? -0.113 -2.489 18.712 1.00 89.25 176 ALA A CA 1
ATOM 1386 C C . ALA A 1 176 ? 1.205 -1.758 18.438 1.00 89.25 176 ALA A C 1
ATOM 1388 O O . ALA A 1 176 ? 2.292 -2.261 18.732 1.00 89.25 176 ALA A O 1
ATOM 1389 N N . VAL A 1 177 ? 1.107 -0.561 17.868 1.00 85.50 177 VAL A N 1
ATOM 1390 C CA . VAL A 1 177 ? 2.261 0.312 17.667 1.00 85.50 177 VAL A CA 1
ATOM 1391 C C . VAL A 1 177 ? 2.592 0.964 19.004 1.00 85.50 177 VAL A C 1
ATOM 1393 O O . VAL A 1 177 ? 1.770 1.693 19.560 1.00 85.50 177 VAL A O 1
ATOM 1396 N N . SER A 1 178 ? 3.796 0.715 19.520 1.00 75.19 178 SER A N 1
ATOM 1397 C CA . SER A 1 178 ? 4.271 1.436 20.701 1.00 75.19 178 SER A CA 1
ATOM 1398 C C . SER A 1 178 ? 4.384 2.936 20.375 1.00 75.19 178 SER A C 1
ATOM 1400 O O . SER A 1 178 ? 4.885 3.284 19.301 1.00 75.19 178 SER A O 1
ATOM 1402 N N . PRO A 1 179 ? 3.912 3.843 21.253 1.00 58.81 179 PRO A N 1
ATOM 1403 C CA . PRO A 1 179 ? 4.064 5.289 21.064 1.00 58.81 179 PRO A CA 1
ATOM 1404 C C . PRO A 1 179 ? 5.534 5.734 21.094 1.00 58.81 179 PRO A C 1
ATOM 1406 O O . PRO A 1 179 ? 5.873 6.787 20.557 1.00 58.81 179 PRO A O 1
ATOM 1409 N N . GLU A 1 180 ? 6.404 4.914 21.676 1.00 47.78 180 GLU A N 1
ATOM 1410 C CA . GLU A 1 180 ? 7.847 4.974 21.483 1.00 47.78 180 GLU A CA 1
ATOM 1411 C C . GLU A 1 180 ? 8.149 4.204 20.195 1.00 47.78 180 GLU A C 1
ATOM 1413 O O . GLU A 1 180 ? 8.102 2.973 20.164 1.00 47.78 180 GLU A O 1
ATOM 1418 N N . GLY A 1 181 ? 8.330 4.932 19.092 1.00 38.78 181 GLY A N 1
ATOM 1419 C CA . GLY A 1 181 ? 8.713 4.332 17.816 1.00 38.78 181 GLY A CA 1
ATOM 1420 C C . GLY A 1 181 ? 10.044 3.564 17.901 1.00 38.78 181 GLY A C 1
ATOM 1421 O O . GLY A 1 181 ? 10.739 3.658 18.912 1.00 38.78 181 GLY A O 1
ATOM 1422 N N . PRO A 1 182 ? 10.396 2.800 16.852 1.00 45.59 182 PRO A N 1
ATOM 1423 C CA . PRO A 1 182 ? 11.739 2.237 16.718 1.00 45.59 182 PRO A CA 1
ATOM 1424 C C . PRO A 1 182 ? 12.824 3.322 16.700 1.00 45.59 182 PRO A C 1
ATOM 1426 O O . PRO A 1 182 ? 12.530 4.446 16.224 1.00 45.59 182 PRO A O 1
#

Foldseek 3Di:
DVVVVVVVVVVVVVVVVVVVVVVVVVVVVVCVVVVPDQPAFDKDKDKDPLQPPVFDFDDKAKAFQDDDPPDPRFDWDWDQDPQARDTKIKTKHWNDADPVLQWTKIWIWIGPPPGGIDIDIDIRHHANMAMWMFGAHPSSFTKTWPGGQKTFHDWDDDRIMTMITGGDPVRTDMDTADPPHD

Sequence (182 aa):
MKQRLWLGLLTGLLAAVLLVVGALVGSQQLRSVIGRKPPLPRVQLVRSPNSAYKYHLCAEAYAYLHATPDNPYKTDFTFHDPFRNAQDTIIPHLIAFDAHDHSLSFSVTVILRQLATFEATITRIHELDGIGIRLPDQQNQLQASSVPQFVVVAIAEPGTVAVLDYTCPQQWRWSAVSPEGP

pLDDT: mean 79.12, std 11.11, range [38.78, 91.19]

Radius of gyration: 27.3 Å; chains: 1; bounding box: 50×55×90 Å

Organism: NCBI:txid2045280